Protein AF-A0AAV9UFS3-F1 (afdb_monomer_lite)

Sequence (166 aa):
MTTRGSCSPAIQTADIASILPSSGHLALASTISNISTYLPPSIQNVKMSAQNSQGIQTLLNAEQEAQKIVQKARAYRVQRVKDARAEAQKEIEEYRQKKEEEFGRFEAEHSGINAQAERDAEREIEGKLAEIAQAGKKNRDQVIKDLIAAVTTIKPQPHVNSKPAQ

pLDDT: mean 77.9, std 22.02, range [36.25, 98.19]

Foldseek 3Di:
DDDDDDDDDDDDDDDPPDDDDDDDDDDDPDDPDDPPDDDDPDPDPPPPDPDPPPVVVVVVVVVVVVVVVVVVVVVVVVVVVVVVVVVVVVVVVVVVVVVVVVVVVVCVVVVCVVVVVVVVVVVVVVVVVVVVVVVCVVCVVVVVVVVVCVVPPDDDDPDPPDDDDD

Secondary structure (DSSP, 8-state):
-------------------PPP---------S----------S-------SSHHHHHHHHHHHHHHHHHHHHHHHHHHHHHHHHHHHHHHHHHHHHHHHHHHHHHHHHHHTTHHHHHHHHHHHHHHHHHHHHHHHHHHHHHHHHHHHHHHHH----PPPTTPPPP-

Structure (mmCIF, N/CA/C/O backbone):
data_AF-A0AAV9UFS3-F1
#
_entry.id   AF-A0AAV9UFS3-F1
#
loop_
_atom_site.group_PDB
_atom_site.id
_atom_site.type_symbol
_atom_site.label_atom_id
_atom_site.label_alt_id
_atom_site.label_comp_id
_atom_site.label_asym_id
_atom_site.label_entity_id
_atom_site.label_seq_id
_atom_site.pdbx_PDB_ins_code
_atom_site.Cartn_x
_atom_site.Cartn_y
_atom_site.Cartn_z
_atom_site.occupancy
_atom_site.B_iso_or_equiv
_atom_site.auth_seq_id
_atom_site.auth_comp_id
_atom_site.auth_asym_id
_atom_site.auth_atom_id
_atom_site.pdbx_PDB_model_num
ATOM 1 N N . MET A 1 1 ? 18.884 -28.218 34.553 1.00 40.69 1 MET A N 1
ATOM 2 C CA . MET A 1 1 ? 19.338 -29.412 33.808 1.00 40.69 1 MET A CA 1
ATOM 3 C C . MET A 1 1 ? 19.903 -28.973 32.462 1.00 40.69 1 MET A C 1
ATOM 5 O O . MET A 1 1 ? 19.189 -28.393 31.665 1.00 40.69 1 MET A O 1
ATOM 9 N N . THR A 1 2 ? 21.209 -29.158 32.296 1.00 41.78 2 THR A N 1
ATOM 10 C CA . THR A 1 2 ? 21.962 -29.548 31.088 1.00 41.78 2 THR A CA 1
ATOM 11 C C . THR A 1 2 ? 21.330 -29.403 29.676 1.00 41.78 2 THR A C 1
ATOM 13 O O . THR A 1 2 ? 20.669 -30.314 29.205 1.00 41.78 2 THR A O 1
ATOM 16 N N . THR A 1 3 ? 21.682 -28.303 28.986 1.00 45.94 3 THR A N 1
ATOM 17 C CA . THR A 1 3 ? 22.225 -28.176 27.596 1.00 45.94 3 THR A CA 1
ATOM 18 C C . THR A 1 3 ? 21.596 -28.800 26.321 1.00 45.94 3 THR A C 1
ATOM 20 O O . THR A 1 3 ? 21.307 -29.990 26.297 1.00 45.94 3 THR A O 1
ATOM 23 N N . ARG A 1 4 ? 21.775 -28.048 25.201 1.00 43.41 4 ARG A N 1
ATOM 24 C CA . ARG A 1 4 ? 21.805 -28.433 23.750 1.00 43.41 4 ARG A CA 1
ATOM 25 C C . ARG A 1 4 ? 20.446 -28.846 23.150 1.00 43.41 4 ARG A C 1
ATOM 27 O O . ARG A 1 4 ? 19.701 -29.559 23.796 1.00 43.41 4 ARG A O 1
ATOM 34 N N . GLY A 1 5 ? 20.050 -28.489 21.924 1.00 42.59 5 GLY A N 1
ATOM 35 C CA . GLY A 1 5 ? 20.556 -27.628 20.825 1.00 42.59 5 GLY A CA 1
ATOM 36 C C . GLY A 1 5 ? 19.397 -27.478 19.803 1.00 42.59 5 GLY A C 1
ATOM 37 O O . GLY A 1 5 ? 18.314 -27.977 20.088 1.00 42.59 5 GLY A O 1
ATOM 38 N N . SER A 1 6 ? 19.447 -26.864 18.616 1.00 39.09 6 SER A N 1
ATOM 39 C CA . SER A 1 6 ? 20.390 -26.058 17.794 1.00 39.09 6 SER A CA 1
ATOM 40 C C . SER A 1 6 ? 19.503 -25.328 16.734 1.00 39.09 6 SER A C 1
ATOM 42 O O . SER A 1 6 ? 18.309 -25.603 16.696 1.00 39.09 6 SER A O 1
ATOM 44 N N . CYS A 1 7 ? 19.896 -24.396 15.855 1.00 41.75 7 CYS A N 1
ATOM 45 C CA . CYS A 1 7 ? 21.139 -24.091 15.136 1.00 41.75 7 CYS A CA 1
ATOM 46 C C . CYS A 1 7 ? 21.120 -22.601 14.686 1.00 41.75 7 CYS A C 1
ATOM 48 O O . CYS A 1 7 ? 20.045 -22.051 14.469 1.00 41.75 7 CYS A O 1
ATOM 50 N N . SER A 1 8 ? 22.288 -21.967 14.518 1.00 44.56 8 SER A N 1
ATOM 51 C CA . SER A 1 8 ? 22.462 -20.648 13.850 1.00 44.56 8 SER A CA 1
ATOM 52 C C . SER A 1 8 ? 22.595 -20.821 12.316 1.00 44.56 8 SER A C 1
ATOM 54 O O . SER A 1 8 ? 22.706 -21.978 11.896 1.00 44.56 8 SER A O 1
ATOM 56 N N . PRO A 1 9 ? 22.658 -19.763 11.465 1.00 49.72 9 PRO A N 1
ATOM 57 C CA . PRO A 1 9 ? 22.788 -18.318 11.745 1.00 49.72 9 PRO A CA 1
ATOM 58 C C . PRO A 1 9 ? 21.572 -17.476 11.277 1.00 49.72 9 PRO A C 1
ATOM 60 O O . PRO A 1 9 ? 20.811 -17.910 10.424 1.00 49.72 9 PRO A O 1
ATOM 63 N N . ALA A 1 10 ? 21.261 -16.279 11.789 1.00 44.38 10 ALA A N 1
ATOM 64 C CA . ALA A 1 10 ? 22.076 -15.191 12.350 1.00 44.38 10 ALA A CA 1
ATOM 65 C C . ALA A 1 10 ? 22.901 -14.383 11.321 1.00 44.38 10 ALA A C 1
ATOM 67 O O . ALA A 1 10 ? 24.126 -14.448 11.317 1.00 44.38 10 ALA A O 1
ATOM 68 N N . ILE A 1 11 ? 22.232 -13.535 10.529 1.00 42.06 11 ILE A N 1
ATOM 69 C CA . ILE A 1 11 ? 22.740 -12.174 10.268 1.00 42.06 11 ILE A CA 1
ATOM 70 C C . ILE A 1 11 ? 21.612 -11.200 10.600 1.00 42.06 11 ILE A C 1
ATOM 72 O O . ILE A 1 11 ? 20.644 -11.056 9.859 1.00 42.06 11 ILE A O 1
ATOM 76 N N . GLN A 1 12 ? 21.741 -10.575 11.764 1.00 41.56 12 GLN A N 1
ATOM 77 C CA . GLN A 1 12 ? 20.872 -9.506 12.228 1.00 41.56 12 GLN A CA 1
ATOM 78 C C . GLN A 1 12 ? 21.472 -8.166 11.792 1.00 41.56 12 GLN A C 1
ATOM 80 O O . GLN A 1 12 ? 22.691 -8.009 11.744 1.00 41.56 12 GLN A O 1
ATOM 85 N N . THR A 1 13 ? 20.609 -7.209 11.467 1.00 52.06 13 THR A N 1
ATOM 86 C CA . THR A 1 13 ? 20.978 -5.814 11.206 1.00 52.06 13 THR A CA 1
ATOM 87 C C . THR A 1 13 ? 21.783 -5.237 12.370 1.00 52.06 13 THR A C 1
ATOM 89 O O . THR A 1 13 ? 21.309 -5.274 13.506 1.00 52.06 13 THR A O 1
ATOM 92 N N . ALA A 1 14 ? 22.954 -4.665 12.089 1.00 39.00 14 ALA A N 1
ATOM 93 C CA . ALA A 1 14 ? 23.731 -3.909 13.062 1.00 39.00 14 ALA A CA 1
ATOM 94 C C . ALA A 1 14 ? 24.396 -2.694 12.403 1.00 39.00 14 ALA A C 1
ATOM 96 O O . ALA A 1 14 ? 24.968 -2.795 11.317 1.00 39.00 14 ALA A O 1
ATOM 97 N N . ASP A 1 15 ? 24.293 -1.565 13.101 1.00 44.59 15 ASP A N 1
ATOM 98 C CA . ASP A 1 15 ? 24.963 -0.292 12.857 1.00 44.59 15 ASP A CA 1
ATOM 99 C C . ASP A 1 15 ? 26.395 -0.389 12.317 1.00 44.59 15 ASP A C 1
ATOM 101 O O . ASP A 1 15 ? 27.254 -1.054 12.895 1.00 44.59 15 ASP A O 1
ATOM 105 N N . ILE A 1 16 ? 26.689 0.430 11.303 1.00 45.28 16 ILE A N 1
ATOM 106 C CA . ILE A 1 16 ? 28.056 0.878 10.991 1.00 45.28 16 ILE A CA 1
ATOM 107 C C . ILE A 1 16 ? 28.053 2.412 10.894 1.00 45.28 16 ILE A C 1
ATOM 109 O O . ILE A 1 16 ? 28.358 3.011 9.866 1.00 45.28 16 ILE A O 1
ATOM 113 N N . ALA A 1 17 ? 27.664 3.047 12.003 1.00 44.19 17 ALA A N 1
ATOM 114 C CA . ALA A 1 17 ? 27.728 4.493 12.224 1.00 44.19 17 ALA A CA 1
ATOM 115 C C . ALA A 1 17 ? 28.665 4.860 13.396 1.00 44.19 17 ALA A C 1
ATOM 117 O O . ALA A 1 17 ? 28.460 5.847 14.098 1.00 44.19 17 ALA A O 1
ATOM 118 N N . SER A 1 18 ? 29.719 4.068 13.621 1.00 46.69 18 SER A N 1
ATOM 119 C CA . SER A 1 18 ? 30.864 4.468 14.449 1.00 46.69 18 SER A CA 1
ATOM 120 C C . SER A 1 18 ? 32.154 3.773 13.990 1.00 46.69 18 SER A C 1
ATOM 122 O O . SER A 1 18 ? 32.096 2.741 13.328 1.00 46.69 18 SER A O 1
ATOM 124 N N . ILE A 1 19 ? 33.298 4.358 14.375 1.00 41.44 19 ILE A N 1
ATOM 125 C CA . ILE A 1 19 ? 34.703 4.070 13.996 1.00 41.44 19 ILE A CA 1
ATOM 126 C C . ILE A 1 19 ? 35.263 5.060 12.957 1.00 41.44 19 ILE A C 1
ATOM 128 O O . ILE A 1 19 ? 35.483 4.766 11.785 1.00 41.44 19 ILE A O 1
ATOM 132 N N . LEU A 1 20 ? 35.582 6.253 13.464 1.00 41.44 20 LEU A N 1
ATOM 133 C CA . LEU A 1 20 ? 36.720 7.044 12.997 1.00 41.44 20 LEU A CA 1
ATOM 134 C C . LEU A 1 20 ? 37.999 6.508 13.663 1.00 41.44 20 LEU A C 1
ATOM 136 O O . LEU A 1 20 ? 38.040 6.452 14.894 1.00 41.44 20 LEU A O 1
ATOM 140 N N . PRO A 1 21 ? 39.073 6.226 12.913 1.00 44.38 21 PRO A N 1
ATOM 141 C CA . PRO A 1 21 ? 40.432 6.301 13.422 1.00 44.38 21 PRO A CA 1
ATOM 142 C C . PRO A 1 21 ? 41.073 7.639 13.024 1.00 44.38 21 PRO A C 1
ATOM 144 O O . PRO A 1 21 ? 41.086 8.039 11.861 1.00 44.38 21 PRO A O 1
ATOM 147 N N . SER A 1 22 ? 41.613 8.335 14.021 1.00 42.91 22 SER A N 1
ATOM 148 C CA . SER A 1 22 ? 42.358 9.584 13.855 1.00 42.91 22 SER A CA 1
ATOM 149 C C . SER A 1 22 ? 43.717 9.356 13.176 1.00 42.91 22 SER A C 1
ATOM 151 O O . SER A 1 22 ? 44.465 8.482 13.597 1.00 42.91 22 SER A O 1
ATOM 153 N N . SER A 1 23 ? 44.034 10.217 12.202 1.00 45.84 23 SER A N 1
ATOM 154 C CA . SER A 1 23 ? 45.369 10.764 11.878 1.00 45.84 23 SER A CA 1
ATOM 155 C C . SER A 1 23 ? 46.580 9.818 11.759 1.00 45.84 23 SER A C 1
ATOM 157 O O . SER A 1 23 ? 47.101 9.342 12.763 1.00 45.84 23 SER A O 1
ATOM 159 N N . GLY A 1 24 ? 47.184 9.719 10.563 1.00 39.81 24 GLY A N 1
ATOM 160 C CA . GLY A 1 24 ? 48.565 9.215 10.465 1.00 39.81 24 GLY A CA 1
ATOM 161 C C . GLY A 1 24 ? 49.085 8.780 9.091 1.00 39.81 24 GLY A C 1
ATOM 162 O O . GLY A 1 24 ? 49.229 7.593 8.861 1.00 39.81 24 GLY A O 1
ATOM 163 N N . HIS A 1 25 ? 49.457 9.749 8.248 1.00 37.03 25 HIS A N 1
ATOM 164 C CA . HIS A 1 25 ? 50.539 9.684 7.242 1.00 37.03 25 HIS A CA 1
ATOM 165 C C . HIS A 1 25 ? 50.648 8.546 6.181 1.00 37.03 25 HIS A C 1
ATOM 167 O O . HIS A 1 25 ? 50.821 7.373 6.475 1.00 37.03 25 HIS A O 1
ATOM 173 N N . LEU A 1 26 ? 50.854 9.018 4.940 1.00 36.25 26 LEU A N 1
ATOM 174 C CA . LEU A 1 26 ? 51.617 8.420 3.822 1.00 36.25 26 LEU A CA 1
ATOM 175 C C . LEU A 1 26 ? 50.982 7.324 2.940 1.00 36.25 26 LEU A C 1
ATOM 177 O O . LEU A 1 26 ? 50.754 6.195 3.342 1.00 36.25 26 LEU A O 1
ATOM 181 N N . ALA A 1 27 ? 50.898 7.700 1.657 1.00 42.75 27 ALA A N 1
ATOM 182 C CA . ALA A 1 27 ? 51.158 6.901 0.457 1.00 42.75 27 ALA A CA 1
ATOM 183 C C . ALA A 1 27 ? 50.437 5.551 0.270 1.00 42.75 27 ALA A C 1
ATOM 185 O O . ALA A 1 27 ? 50.829 4.545 0.845 1.00 42.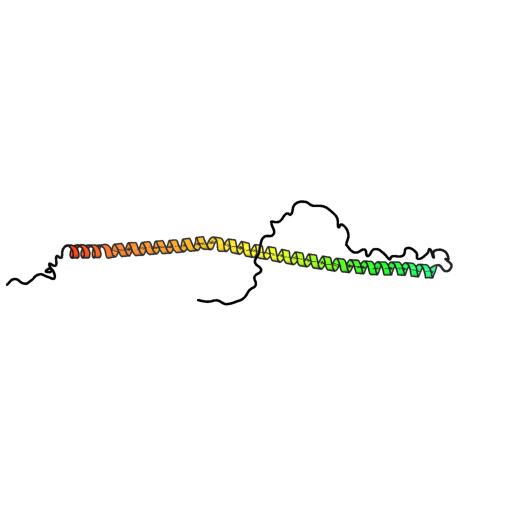75 27 ALA A O 1
ATOM 186 N N . LEU A 1 28 ? 49.531 5.512 -0.720 1.00 40.28 28 LEU A N 1
ATOM 187 C CA . LEU A 1 28 ? 49.562 4.534 -1.828 1.00 40.28 28 LEU A CA 1
ATOM 188 C C . LEU A 1 28 ? 48.551 4.919 -2.933 1.00 40.28 28 LEU A C 1
ATOM 190 O O . LEU A 1 28 ? 47.571 4.232 -3.205 1.00 40.28 28 LEU A O 1
ATOM 194 N N . ALA A 1 29 ? 48.799 6.045 -3.609 1.00 46.75 29 ALA A N 1
ATOM 195 C CA . ALA A 1 29 ? 48.048 6.446 -4.804 1.00 46.75 29 ALA A CA 1
ATOM 196 C C . ALA A 1 29 ? 48.591 5.742 -6.066 1.00 46.75 29 ALA A C 1
ATOM 198 O O . ALA A 1 29 ? 49.021 6.396 -7.014 1.00 46.75 29 ALA A O 1
ATOM 199 N N . SER A 1 30 ? 48.627 4.404 -6.063 1.00 50.75 30 SER A N 1
ATOM 200 C CA . SER A 1 30 ? 49.174 3.621 -7.179 1.00 50.75 30 SER A CA 1
ATOM 201 C C . SER A 1 30 ? 48.837 2.124 -7.105 1.00 50.75 30 SER A C 1
ATOM 203 O O . SER A 1 30 ? 49.659 1.355 -6.628 1.00 50.75 30 SER A O 1
ATOM 205 N N . THR A 1 31 ? 47.677 1.711 -7.631 1.00 57.12 31 THR A N 1
ATOM 206 C CA . THR A 1 31 ? 47.486 0.435 -8.370 1.00 57.12 31 THR A CA 1
ATOM 207 C C . THR A 1 31 ? 46.050 0.325 -8.901 1.00 57.12 31 THR A C 1
ATOM 209 O O . THR A 1 31 ? 45.234 -0.439 -8.392 1.00 57.12 31 THR A O 1
ATOM 212 N N . ILE A 1 32 ? 45.749 1.038 -9.989 1.00 54.34 32 ILE A N 1
ATOM 213 C CA . ILE A 1 32 ? 44.944 0.419 -11.049 1.00 54.34 32 ILE A CA 1
ATOM 214 C C . ILE A 1 32 ? 45.882 0.205 -12.224 1.00 54.34 32 ILE A C 1
ATOM 216 O O . ILE A 1 32 ? 46.506 1.130 -12.742 1.00 54.34 32 ILE A O 1
ATOM 220 N N . SER A 1 33 ? 46.021 -1.069 -12.553 1.00 45.06 33 SER A N 1
ATOM 221 C CA . SER A 1 33 ? 46.932 -1.660 -13.513 1.00 45.06 33 SER A CA 1
ATOM 222 C C . SER A 1 33 ? 46.877 -0.956 -14.865 1.00 45.06 33 SER A C 1
ATOM 224 O O . SER A 1 33 ? 45.942 -1.096 -15.649 1.00 45.06 33 SER A O 1
ATOM 226 N N . ASN A 1 34 ? 47.963 -0.242 -15.118 1.00 57.09 34 ASN A N 1
ATOM 227 C CA . ASN A 1 34 ? 48.463 0.197 -16.403 1.00 57.09 34 ASN A CA 1
ATOM 228 C C . ASN A 1 34 ? 48.263 -0.860 -17.522 1.00 57.09 34 ASN A C 1
ATOM 230 O O . ASN A 1 34 ? 49.089 -1.752 -17.695 1.00 57.09 34 ASN A O 1
ATOM 234 N N . ILE A 1 35 ? 47.182 -0.736 -18.300 1.00 55.28 35 ILE A N 1
ATOM 235 C CA . ILE A 1 35 ? 47.036 -1.336 -19.640 1.00 55.28 35 ILE A CA 1
ATOM 236 C C . ILE A 1 35 ? 46.809 -0.190 -20.638 1.00 55.28 35 ILE A C 1
ATOM 238 O O . ILE A 1 35 ? 45.795 -0.103 -21.325 1.00 55.28 35 ILE A O 1
ATOM 242 N N . SER A 1 36 ? 47.768 0.740 -20.669 1.00 42.47 36 SER A N 1
ATOM 243 C CA . SER A 1 36 ? 47.852 1.816 -21.666 1.00 42.47 36 SER A CA 1
ATOM 244 C C . SER A 1 36 ? 49.240 1.875 -22.316 1.00 42.47 36 SER A C 1
ATOM 246 O O . SER A 1 36 ? 49.722 2.936 -22.711 1.00 42.47 36 SER A O 1
ATOM 248 N N . THR A 1 37 ? 49.869 0.711 -22.478 1.00 50.56 37 THR A N 1
ATOM 249 C CA . THR A 1 37 ? 51.082 0.533 -23.278 1.00 50.56 37 THR A CA 1
ATOM 250 C C . THR A 1 37 ? 50.889 -0.668 -24.191 1.00 50.56 37 THR A C 1
ATOM 252 O O . THR A 1 37 ? 50.897 -1.800 -23.728 1.00 50.56 37 THR A O 1
ATOM 255 N N . TYR A 1 38 ? 50.638 -0.369 -25.467 1.00 51.28 38 TYR A N 1
ATOM 256 C CA . TYR A 1 38 ? 51.064 -1.063 -26.697 1.00 51.28 38 TYR A CA 1
ATOM 257 C C . TYR A 1 38 ? 50.099 -0.717 -27.840 1.00 51.28 38 TYR A C 1
ATOM 259 O O . TYR A 1 38 ? 49.440 -1.574 -28.423 1.00 51.28 38 TYR A O 1
ATOM 267 N N . LEU A 1 39 ? 50.047 0.572 -28.189 1.00 48.34 39 LEU A N 1
ATOM 268 C CA . LEU A 1 39 ? 49.665 0.992 -29.533 1.00 48.34 39 LEU A CA 1
ATOM 269 C C . LEU A 1 39 ? 50.914 1.613 -30.178 1.00 48.34 39 LEU A C 1
ATOM 271 O O . LEU A 1 39 ? 51.321 2.685 -29.735 1.00 48.34 39 LEU A O 1
ATOM 275 N N . PRO A 1 40 ? 51.571 0.953 -31.149 1.00 58.41 40 PRO A N 1
ATOM 276 C CA . PRO A 1 40 ? 52.749 1.508 -31.808 1.00 58.41 40 PRO A CA 1
ATOM 277 C C . PRO A 1 40 ? 52.341 2.626 -32.787 1.00 58.41 40 PRO A C 1
ATOM 279 O O . PRO A 1 40 ? 51.633 2.345 -33.757 1.00 58.41 40 PRO A O 1
ATOM 282 N N . PRO A 1 41 ? 52.792 3.882 -32.609 1.00 58.34 41 PRO A N 1
ATOM 283 C CA . PRO A 1 41 ? 52.548 4.953 -33.568 1.00 58.34 41 PRO A CA 1
ATOM 284 C C . PRO A 1 41 ? 53.651 4.956 -34.638 1.00 58.34 41 PRO A C 1
ATOM 286 O O . PRO A 1 41 ? 54.441 5.892 -34.735 1.00 58.34 41 PRO A O 1
ATOM 289 N N . SER A 1 42 ? 53.738 3.879 -35.423 1.00 53.72 42 SER A N 1
ATOM 290 C CA . SER A 1 42 ? 54.713 3.772 -36.520 1.00 53.72 42 SER A CA 1
ATOM 291 C C . SER A 1 42 ? 54.367 2.687 -37.548 1.00 53.72 42 SER A C 1
ATOM 293 O O . SER A 1 42 ? 55.227 1.919 -37.975 1.00 53.72 42 SER A O 1
ATOM 295 N N . ILE A 1 43 ? 53.127 2.691 -38.054 1.00 48.50 43 ILE A N 1
ATOM 296 C CA . ILE A 1 43 ? 52.956 2.368 -39.479 1.00 48.50 43 ILE A CA 1
ATOM 297 C C . ILE A 1 43 ? 53.247 3.656 -40.243 1.00 48.50 43 ILE A C 1
ATOM 299 O O . ILE A 1 43 ? 52.597 4.682 -40.054 1.00 48.50 43 ILE A O 1
ATOM 303 N N . GLN A 1 44 ? 54.322 3.595 -41.022 1.00 42.41 44 GLN A N 1
ATOM 304 C CA . GLN A 1 44 ? 54.914 4.723 -41.727 1.00 42.41 44 GLN A CA 1
ATOM 305 C C . GLN A 1 44 ? 53.924 5.386 -42.690 1.00 42.41 44 GLN A C 1
ATOM 307 O O . GLN A 1 44 ? 52.983 4.762 -43.179 1.00 42.41 44 GLN A O 1
ATOM 312 N N . ASN A 1 45 ? 54.221 6.640 -43.039 1.00 49.75 45 ASN A N 1
ATOM 313 C CA . ASN A 1 45 ? 53.636 7.341 -44.178 1.00 49.75 45 ASN A CA 1
ATOM 314 C C . ASN A 1 45 ? 53.891 6.587 -45.502 1.00 49.75 45 ASN A C 1
ATOM 316 O O . ASN A 1 45 ? 54.718 7.009 -46.307 1.00 49.75 45 ASN A O 1
ATOM 320 N N . VAL A 1 46 ? 53.124 5.536 -45.802 1.00 49.81 46 VAL A N 1
ATOM 321 C CA . VAL A 1 46 ? 52.983 4.998 -47.168 1.00 49.81 46 VAL A CA 1
ATOM 322 C C . VAL A 1 46 ? 51.930 5.835 -47.900 1.00 49.81 46 VAL A C 1
ATOM 324 O O . VAL A 1 46 ? 50.887 5.364 -48.341 1.00 49.81 46 VAL A O 1
ATOM 327 N N . LYS A 1 47 ? 52.196 7.143 -47.969 1.00 52.06 47 LYS A N 1
ATOM 328 C CA . LYS A 1 47 ? 51.330 8.152 -48.588 1.00 52.06 47 LYS A CA 1
ATOM 329 C C . LYS A 1 47 ? 52.083 8.923 -49.673 1.00 52.06 47 LYS A C 1
ATOM 331 O O . LYS A 1 47 ? 51.950 10.135 -49.751 1.00 52.06 47 LYS A O 1
ATOM 336 N N . MET A 1 48 ? 52.885 8.220 -50.483 1.00 53.62 48 MET A N 1
ATOM 337 C CA . MET A 1 48 ? 53.522 8.728 -51.712 1.00 53.62 48 MET A CA 1
ATOM 338 C C . MET A 1 48 ? 53.957 7.582 -52.650 1.00 53.62 48 MET A C 1
ATOM 340 O O . MET A 1 48 ? 55.128 7.228 -52.725 1.00 53.62 48 MET A O 1
ATOM 344 N N . SER A 1 49 ? 52.999 7.023 -53.392 1.00 42.97 49 SER A N 1
ATOM 345 C CA . SER A 1 49 ? 53.231 6.281 -54.651 1.00 42.97 49 SER A CA 1
ATOM 346 C C . SER A 1 49 ? 51.909 6.089 -55.412 1.00 42.97 49 SER A C 1
ATOM 348 O O . SER A 1 49 ? 51.498 4.989 -55.778 1.00 42.97 49 SER A O 1
ATOM 350 N N . ALA A 1 50 ? 51.191 7.194 -55.630 1.00 55.53 50 ALA A N 1
ATOM 351 C CA . ALA A 1 50 ? 49.900 7.192 -56.311 1.00 55.53 50 ALA A CA 1
ATOM 352 C C . ALA A 1 50 ? 50.053 7.012 -57.835 1.00 55.53 50 ALA A C 1
ATOM 354 O O . ALA A 1 50 ? 50.021 7.993 -58.571 1.00 55.53 50 ALA A O 1
ATOM 355 N N . GLN A 1 51 ? 50.175 5.765 -58.312 1.00 55.62 51 GLN A N 1
ATOM 356 C CA . GLN A 1 51 ? 50.028 5.413 -59.737 1.00 55.62 51 GLN A CA 1
ATOM 357 C C . GLN A 1 51 ? 49.210 4.128 -59.991 1.00 55.62 51 GLN A C 1
ATOM 359 O O . GLN A 1 51 ? 49.573 3.302 -60.818 1.00 55.62 51 GLN A O 1
ATOM 364 N N . ASN A 1 52 ? 48.055 3.994 -59.325 1.00 58.34 52 ASN A N 1
ATOM 365 C CA . ASN A 1 52 ? 46.787 3.681 -60.012 1.00 58.34 52 ASN A CA 1
ATOM 366 C C . ASN A 1 52 ? 45.605 4.047 -59.087 1.00 58.34 52 ASN A C 1
ATOM 368 O O . ASN A 1 52 ? 45.287 3.328 -58.139 1.00 58.34 52 ASN A O 1
ATOM 372 N N . SER A 1 53 ? 45.016 5.230 -59.279 1.00 67.56 53 SER A N 1
ATOM 373 C CA . SER A 1 53 ? 44.283 5.953 -58.222 1.00 67.56 53 SER A CA 1
ATOM 374 C C . SER A 1 53 ? 42.923 5.372 -57.817 1.00 67.56 53 SER A C 1
ATOM 376 O O . SER A 1 53 ? 42.429 5.704 -56.742 1.00 67.56 53 SER A O 1
ATOM 378 N N . GLN A 1 54 ? 42.318 4.499 -58.628 1.00 78.50 54 GLN A N 1
ATOM 379 C CA . GLN A 1 54 ? 40.968 3.985 -58.364 1.00 78.50 54 GLN A CA 1
ATOM 380 C C . GLN A 1 54 ? 40.943 2.922 -57.252 1.00 78.50 54 GLN A C 1
ATOM 382 O O . GLN A 1 54 ? 40.203 3.072 -56.282 1.00 78.50 54 GLN A O 1
ATOM 387 N N . GLY A 1 55 ? 41.791 1.889 -57.335 1.00 84.56 55 GLY A N 1
ATOM 388 C CA . GLY A 1 55 ? 41.768 0.770 -56.380 1.00 84.56 55 GLY A CA 1
ATOM 389 C C . GLY A 1 55 ? 42.100 1.178 -54.940 1.00 84.56 55 GLY A C 1
ATOM 390 O O . GLY A 1 55 ? 41.457 0.718 -53.998 1.00 84.56 55 GLY A O 1
ATOM 391 N N . ILE A 1 56 ? 43.052 2.102 -54.761 1.00 83.94 56 ILE A N 1
ATOM 392 C CA . ILE A 1 56 ? 43.433 2.616 -53.435 1.00 83.94 56 ILE A CA 1
ATOM 393 C C . ILE A 1 56 ? 42.264 3.382 -52.794 1.00 83.94 56 ILE A C 1
ATOM 395 O O . ILE A 1 56 ? 41.996 3.208 -51.606 1.00 83.94 56 ILE A O 1
ATOM 399 N N . GLN A 1 57 ? 41.524 4.183 -53.568 1.00 85.94 57 GLN A N 1
ATOM 400 C CA . GLN A 1 57 ? 40.384 4.934 -53.038 1.00 85.94 57 GLN A CA 1
ATOM 401 C C . GLN A 1 57 ? 39.227 4.011 -52.625 1.00 85.94 57 GLN A C 1
ATOM 403 O O . GLN A 1 57 ? 38.593 4.254 -51.598 1.00 85.94 57 GLN A O 1
ATOM 408 N N . THR A 1 58 ? 38.985 2.922 -53.365 1.00 89.44 58 THR A N 1
ATOM 409 C CA . THR A 1 58 ? 38.008 1.891 -52.977 1.00 89.44 58 THR A CA 1
ATOM 410 C C . THR A 1 58 ? 38.365 1.252 -51.633 1.00 89.44 58 THR A C 1
ATOM 412 O O . THR A 1 58 ? 37.488 1.109 -50.783 1.00 89.44 58 THR A O 1
ATOM 415 N N . LEU A 1 59 ? 39.643 0.926 -51.401 1.00 89.81 59 LEU A N 1
ATOM 416 C CA . LEU A 1 59 ? 40.103 0.346 -50.132 1.00 89.81 59 LEU A CA 1
ATOM 417 C C . LEU A 1 59 ? 39.944 1.318 -48.952 1.00 89.81 59 LEU A C 1
ATOM 419 O O . LEU A 1 59 ? 39.447 0.916 -47.903 1.00 89.81 59 LEU A O 1
ATOM 423 N N . LEU A 1 60 ? 40.285 2.599 -49.129 1.00 92.06 60 LEU A N 1
ATOM 424 C CA . LEU A 1 60 ? 40.104 3.626 -48.091 1.00 92.06 60 LEU A CA 1
ATOM 425 C C . LEU A 1 60 ? 38.624 3.857 -47.745 1.00 92.06 60 LEU A C 1
ATOM 427 O O . LEU A 1 60 ? 38.278 4.039 -46.577 1.00 92.06 60 LEU A O 1
ATOM 431 N N . ASN A 1 61 ? 37.737 3.824 -48.743 1.00 91.12 61 ASN A N 1
ATOM 432 C CA . ASN A 1 61 ? 36.296 3.938 -48.515 1.00 91.12 61 ASN A CA 1
ATOM 433 C C . ASN A 1 61 ? 35.765 2.715 -47.745 1.00 91.12 61 ASN A C 1
ATOM 435 O O . ASN A 1 61 ? 35.052 2.880 -46.754 1.00 91.12 61 ASN A O 1
ATOM 439 N N . ALA A 1 62 ? 36.176 1.504 -48.140 1.00 94.06 62 ALA A N 1
ATOM 440 C CA . ALA A 1 62 ? 35.816 0.262 -47.456 1.00 94.06 62 ALA A CA 1
ATOM 441 C C . ALA A 1 62 ? 36.323 0.222 -46.001 1.00 94.06 62 ALA A C 1
ATOM 443 O O . ALA A 1 62 ? 35.599 -0.223 -45.110 1.00 94.06 62 ALA A O 1
ATOM 444 N N . GLU A 1 63 ? 37.525 0.744 -45.727 1.00 93.12 63 GLU A N 1
ATOM 445 C CA . GLU A 1 63 ? 38.046 0.880 -44.362 1.00 93.12 63 GLU A C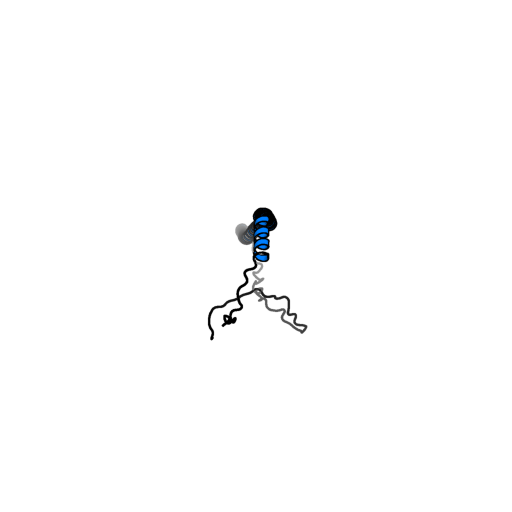A 1
ATOM 446 C C . GLU A 1 63 ? 37.148 1.792 -43.510 1.00 93.12 63 GLU A C 1
ATOM 448 O O . GLU A 1 63 ? 36.733 1.412 -42.412 1.00 93.12 63 GLU A O 1
ATOM 453 N N . GLN A 1 64 ? 36.781 2.972 -44.023 1.00 94.94 64 GLN A N 1
ATOM 454 C CA . GLN A 1 64 ? 35.888 3.892 -43.311 1.00 94.94 64 GLN A CA 1
ATOM 455 C C . GLN A 1 64 ? 34.499 3.292 -43.065 1.00 94.94 64 GLN A C 1
ATOM 457 O O . GLN A 1 64 ? 33.905 3.522 -42.010 1.00 94.94 64 GLN A O 1
ATOM 462 N N . GLU A 1 65 ? 33.955 2.537 -44.019 1.00 94.38 65 GLU A N 1
ATOM 463 C CA . GLU A 1 65 ? 32.671 1.849 -43.864 1.00 94.38 65 GLU A CA 1
ATOM 464 C C . GLU A 1 65 ? 32.744 0.737 -42.814 1.00 94.38 65 GLU A C 1
ATOM 466 O O . GLU A 1 65 ? 31.900 0.699 -41.914 1.00 94.38 65 GLU A O 1
ATOM 471 N N . ALA A 1 66 ? 33.791 -0.092 -42.835 1.00 95.50 66 ALA A N 1
ATOM 472 C CA . ALA A 1 66 ? 34.031 -1.108 -41.814 1.00 95.50 66 ALA A CA 1
ATOM 473 C C . ALA A 1 66 ? 34.166 -0.488 -40.409 1.00 95.50 66 ALA A C 1
ATOM 475 O O . ALA A 1 66 ? 33.513 -0.940 -39.462 1.00 95.50 66 ALA A O 1
ATOM 476 N N . GLN A 1 67 ? 34.931 0.601 -40.270 1.00 96.06 67 GLN A N 1
ATOM 477 C CA . GLN A 1 67 ? 35.048 1.342 -39.010 1.00 96.06 67 GLN A CA 1
ATOM 478 C C . GLN A 1 67 ? 33.684 1.879 -38.534 1.00 96.06 67 GLN A C 1
ATOM 480 O O . GLN A 1 67 ? 33.329 1.697 -37.365 1.00 96.06 67 GLN A O 1
ATOM 485 N N . LYS A 1 68 ? 32.876 2.472 -39.428 1.00 96.88 68 LYS A N 1
ATOM 486 C CA . LYS A 1 68 ? 31.512 2.950 -39.119 1.00 96.88 68 LYS A CA 1
ATOM 487 C C . LYS A 1 68 ? 30.591 1.812 -38.665 1.00 96.88 68 LYS A C 1
ATOM 489 O O . LYS A 1 68 ? 29.824 2.001 -37.721 1.00 96.88 68 LYS A O 1
ATOM 494 N N . ILE A 1 69 ? 30.661 0.634 -39.290 1.00 96.81 69 ILE A N 1
ATOM 495 C CA . ILE A 1 69 ? 29.871 -0.550 -38.903 1.00 96.81 69 ILE A CA 1
ATOM 496 C C . ILE A 1 69 ? 30.250 -1.010 -37.487 1.00 96.81 69 ILE A C 1
ATOM 498 O O . ILE A 1 69 ? 29.370 -1.186 -36.641 1.00 96.81 69 ILE A O 1
ATOM 502 N N . VAL A 1 70 ? 31.547 -1.120 -37.180 1.00 96.81 70 VAL A N 1
ATOM 503 C CA . VAL A 1 70 ? 32.027 -1.506 -35.839 1.00 96.81 70 VAL A CA 1
ATOM 504 C C . VAL A 1 70 ? 31.639 -0.469 -34.777 1.00 96.81 70 VAL A C 1
ATOM 506 O O . VAL A 1 70 ? 31.222 -0.841 -33.678 1.00 96.81 70 VAL A O 1
ATOM 509 N N . GLN A 1 71 ? 31.722 0.828 -35.086 1.00 96.88 71 GLN A N 1
ATOM 510 C CA . GLN A 1 71 ? 31.279 1.896 -34.181 1.00 96.88 71 GLN A CA 1
ATOM 511 C C . GLN A 1 71 ? 29.769 1.822 -33.907 1.00 96.88 71 GLN A C 1
ATOM 513 O O . GLN A 1 71 ? 29.368 1.853 -32.742 1.00 96.88 71 GLN A O 1
ATOM 518 N N . LYS A 1 72 ? 28.938 1.634 -34.944 1.00 97.19 72 LYS A N 1
ATOM 519 C CA . LYS A 1 72 ? 27.486 1.425 -34.799 1.00 97.19 72 LYS A CA 1
ATOM 520 C C . LYS A 1 72 ? 27.169 0.204 -33.933 1.00 97.19 72 LYS A C 1
ATOM 522 O O . LYS A 1 72 ? 26.346 0.310 -33.030 1.00 97.19 72 LYS A O 1
ATOM 527 N N . ALA A 1 73 ? 27.858 -0.922 -34.134 1.00 97.38 73 ALA A N 1
ATOM 528 C CA . ALA A 1 73 ? 27.674 -2.127 -33.321 1.00 97.38 73 ALA A CA 1
ATOM 529 C C . ALA A 1 73 ? 28.045 -1.906 -31.839 1.00 97.38 73 ALA A C 1
ATOM 531 O O . ALA A 1 73 ? 27.314 -2.328 -30.939 1.00 97.38 73 ALA A O 1
ATOM 532 N N . ARG A 1 74 ? 29.147 -1.190 -31.562 1.00 97.12 74 ARG A N 1
ATOM 533 C CA . ARG A 1 74 ? 29.539 -0.806 -30.192 1.00 97.12 74 ARG A CA 1
ATOM 534 C C . ARG A 1 74 ? 28.501 0.113 -29.542 1.00 97.12 74 ARG A C 1
ATOM 536 O O . ARG A 1 74 ? 28.123 -0.137 -28.398 1.00 97.12 74 ARG A O 1
ATOM 543 N N . ALA A 1 75 ? 28.026 1.128 -30.265 1.00 97.00 75 ALA A N 1
ATOM 544 C CA . ALA A 1 75 ? 26.998 2.053 -29.792 1.00 97.00 75 ALA A CA 1
ATOM 545 C C . ALA A 1 75 ? 25.672 1.330 -29.505 1.00 97.00 75 ALA A C 1
ATOM 547 O O . ALA A 1 75 ? 25.124 1.488 -28.419 1.00 97.00 75 ALA A O 1
ATOM 548 N N . TYR A 1 76 ? 25.217 0.461 -30.415 1.00 97.81 76 TYR A N 1
ATOM 549 C CA . TYR A 1 76 ? 24.014 -0.356 -30.237 1.00 97.81 76 TYR A CA 1
ATOM 550 C C . TYR A 1 76 ? 24.094 -1.243 -28.987 1.00 97.81 76 TYR A C 1
ATOM 552 O O . TYR A 1 76 ? 23.160 -1.271 -28.190 1.00 97.81 76 TYR A O 1
ATOM 560 N N . ARG A 1 77 ? 25.235 -1.909 -28.750 1.00 97.69 77 ARG A N 1
ATOM 561 C CA . ARG A 1 77 ? 25.448 -2.708 -27.531 1.00 97.69 77 ARG A CA 1
ATOM 562 C C . ARG A 1 77 ? 25.351 -1.861 -26.259 1.00 97.69 77 ARG A C 1
ATOM 564 O O . ARG A 1 77 ? 24.732 -2.293 -25.293 1.00 97.69 77 ARG A O 1
ATOM 571 N N . VAL A 1 78 ? 25.957 -0.671 -26.246 1.00 97.56 78 VAL A N 1
ATOM 572 C CA . VAL A 1 78 ? 25.874 0.248 -25.096 1.00 97.56 78 VAL A CA 1
ATOM 573 C C . VAL A 1 78 ? 24.444 0.750 -24.897 1.00 97.56 78 VAL A C 1
ATOM 575 O O . VAL A 1 78 ? 23.986 0.801 -23.758 1.00 97.56 78 VAL A O 1
ATOM 578 N N . GLN A 1 79 ? 23.730 1.066 -25.979 1.00 97.81 79 GLN A N 1
ATOM 579 C CA . GLN A 1 79 ? 22.339 1.503 -25.919 1.00 97.81 79 GLN A CA 1
ATOM 580 C C . GLN A 1 79 ? 21.447 0.406 -25.331 1.00 97.81 79 GLN A C 1
ATOM 582 O O . GLN A 1 79 ? 20.809 0.648 -24.317 1.00 97.81 79 GLN A O 1
ATOM 587 N N . ARG A 1 80 ? 21.530 -0.835 -25.830 1.00 98.00 80 ARG A N 1
ATOM 588 C CA . ARG A 1 80 ? 20.773 -1.981 -25.290 1.00 98.00 80 ARG A CA 1
ATOM 589 C C . ARG A 1 80 ? 20.987 -2.214 -23.790 1.00 98.00 80 ARG A C 1
ATOM 591 O O . ARG A 1 80 ? 20.046 -2.589 -23.099 1.00 98.00 80 ARG A O 1
ATOM 598 N N . VAL A 1 81 ? 22.199 -1.982 -23.274 1.00 97.38 81 VAL A N 1
ATOM 599 C CA . VAL A 1 81 ? 22.487 -2.070 -21.828 1.00 97.38 81 VAL A CA 1
ATOM 600 C C . VAL A 1 81 ? 21.880 -0.896 -21.050 1.00 97.38 81 VAL A C 1
ATOM 602 O O . VAL A 1 81 ? 21.438 -1.089 -19.919 1.00 97.38 81 VAL A O 1
ATOM 605 N N . LYS A 1 82 ? 21.839 0.311 -21.628 1.00 97.88 82 LYS A N 1
ATOM 606 C CA . LYS A 1 82 ? 21.153 1.466 -21.029 1.00 97.88 82 LYS A CA 1
ATOM 607 C C . LYS A 1 82 ? 19.639 1.270 -21.014 1.00 97.88 82 LYS A C 1
ATOM 609 O O . LYS A 1 82 ? 19.046 1.447 -19.960 1.00 97.88 82 LYS A O 1
ATOM 614 N N . ASP A 1 83 ? 19.054 0.850 -22.134 1.00 97.81 83 ASP A N 1
ATOM 615 C CA . ASP A 1 83 ? 17.616 0.601 -22.276 1.00 97.81 83 ASP A CA 1
ATOM 616 C C . ASP A 1 83 ? 17.151 -0.445 -21.252 1.00 97.81 83 ASP A C 1
ATOM 618 O O . ASP A 1 83 ? 16.211 -0.204 -20.505 1.00 97.81 83 ASP A O 1
ATOM 622 N N . ALA A 1 84 ? 17.873 -1.568 -21.131 1.00 97.88 84 ALA A N 1
ATOM 623 C CA . ALA A 1 84 ? 17.560 -2.613 -20.155 1.00 97.88 84 ALA A CA 1
ATOM 624 C C . ALA A 1 84 ? 17.643 -2.128 -18.694 1.00 97.88 84 ALA A C 1
ATOM 626 O O . ALA A 1 84 ? 16.847 -2.552 -17.861 1.00 97.88 84 ALA A O 1
ATOM 627 N N . ARG A 1 85 ? 18.585 -1.229 -18.371 1.00 97.56 85 ARG A N 1
ATOM 628 C CA . ARG A 1 85 ? 18.674 -0.610 -17.035 1.00 97.56 85 ARG A CA 1
ATOM 629 C C . ARG A 1 85 ? 17.554 0.398 -16.790 1.00 97.56 85 ARG A C 1
ATOM 631 O O . ARG A 1 85 ? 17.054 0.460 -15.676 1.00 97.56 85 ARG A O 1
ATOM 638 N N . ALA A 1 86 ? 17.185 1.180 -17.802 1.00 97.81 86 ALA A N 1
ATOM 63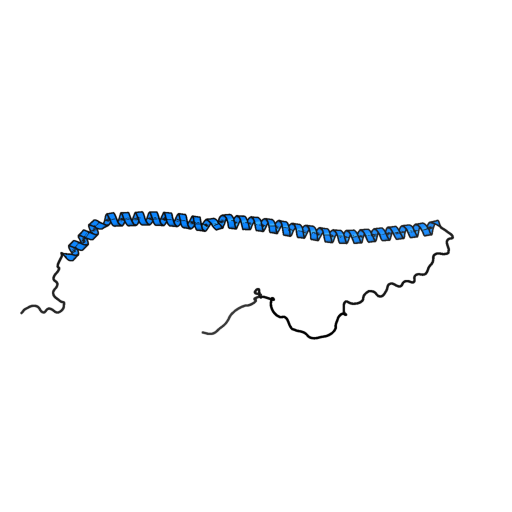9 C CA . ALA A 1 86 ? 16.109 2.158 -17.708 1.00 97.81 86 ALA A CA 1
ATOM 640 C C . ALA A 1 86 ? 14.747 1.473 -17.519 1.00 97.81 86 ALA A C 1
ATOM 642 O O . ALA A 1 86 ? 14.001 1.870 -16.631 1.00 97.81 86 ALA A O 1
ATOM 643 N N . GLU A 1 87 ? 14.464 0.409 -18.279 1.00 97.19 87 GLU A N 1
ATOM 644 C CA . GLU A 1 87 ? 13.214 -0.348 -18.142 1.00 97.19 87 GLU A CA 1
ATOM 645 C C . GLU A 1 87 ? 13.134 -1.052 -16.781 1.00 97.19 87 GLU A C 1
ATOM 647 O O . GLU A 1 87 ? 12.141 -0.898 -16.081 1.00 97.19 87 GLU A O 1
ATOM 652 N N . ALA A 1 88 ? 14.207 -1.719 -16.335 1.00 97.69 88 ALA A N 1
ATOM 653 C CA . ALA A 1 88 ? 14.236 -2.340 -15.008 1.00 97.69 88 ALA A CA 1
ATOM 654 C C . ALA A 1 88 ? 14.078 -1.311 -13.870 1.00 97.69 88 ALA A C 1
ATOM 656 O O . ALA A 1 88 ? 13.392 -1.573 -12.886 1.00 97.69 88 ALA A O 1
ATOM 657 N N . GLN A 1 89 ? 14.683 -0.123 -13.994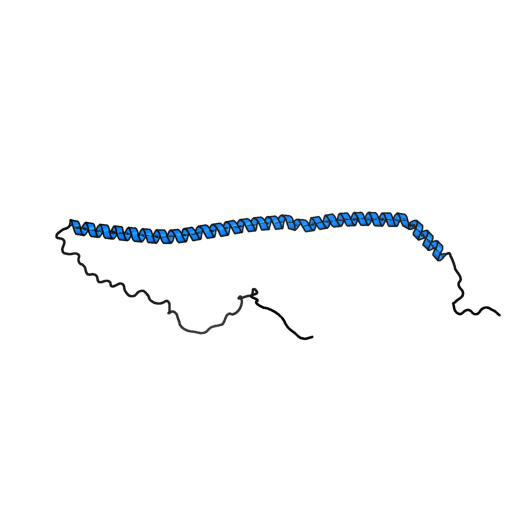 1.00 97.38 89 GLN A N 1
ATOM 658 C CA . GLN A 1 89 ? 14.529 0.942 -12.998 1.00 97.38 89 GLN A CA 1
ATOM 659 C C . GLN A 1 89 ? 13.100 1.500 -12.968 1.00 97.38 89 GLN A C 1
ATOM 661 O O . GLN A 1 89 ? 12.598 1.817 -11.891 1.00 97.38 89 GLN A O 1
ATOM 666 N N . LYS A 1 90 ? 12.451 1.604 -14.132 1.00 98.19 90 LYS A N 1
ATOM 667 C CA . LYS A 1 90 ? 11.051 2.010 -14.266 1.00 98.19 90 LYS A CA 1
ATOM 668 C C . LYS A 1 90 ? 10.112 0.966 -13.649 1.00 98.19 90 LYS A C 1
ATOM 670 O O . LYS A 1 90 ? 9.267 1.339 -12.850 1.00 98.19 90 LYS A O 1
ATOM 675 N N . GLU A 1 91 ? 10.313 -0.322 -13.927 1.00 97.38 91 GLU A N 1
ATOM 676 C CA . GLU A 1 91 ? 9.524 -1.419 -13.340 1.00 97.38 91 GLU A CA 1
ATOM 677 C C . GLU A 1 91 ? 9.662 -1.476 -11.804 1.00 97.38 91 GLU A C 1
ATOM 679 O O . GLU A 1 91 ? 8.670 -1.637 -11.093 1.00 97.38 91 GLU A O 1
ATOM 684 N N . ILE A 1 92 ? 10.873 -1.264 -11.269 1.00 97.75 92 ILE A N 1
ATOM 685 C CA . ILE A 1 92 ? 11.113 -1.146 -9.818 1.00 97.75 92 ILE A CA 1
ATOM 686 C C . ILE A 1 92 ? 10.341 0.036 -9.216 1.00 97.75 92 ILE A C 1
ATOM 688 O O . ILE A 1 92 ? 9.803 -0.079 -8.113 1.00 97.75 92 ILE A O 1
ATOM 692 N N . GLU A 1 93 ? 10.302 1.170 -9.912 1.00 97.56 93 GLU A N 1
ATOM 693 C CA . GLU A 1 93 ? 9.632 2.384 -9.447 1.00 97.56 93 GLU A CA 1
ATOM 694 C C . GLU A 1 93 ? 8.100 2.250 -9.507 1.00 97.56 93 GLU A C 1
ATOM 696 O O . GLU A 1 93 ? 7.424 2.552 -8.527 1.00 97.56 93 GLU A O 1
ATOM 701 N N . GLU A 1 94 ? 7.552 1.681 -10.584 1.00 97.69 94 GLU A N 1
ATOM 702 C CA . GLU A 1 94 ? 6.126 1.338 -10.698 1.00 97.69 94 GLU A CA 1
ATOM 703 C C . GLU A 1 94 ? 5.698 0.328 -9.616 1.00 97.69 94 GLU A C 1
ATOM 705 O O . GLU A 1 94 ? 4.657 0.498 -8.977 1.00 97.69 94 GLU A O 1
ATOM 710 N N . TYR A 1 95 ? 6.519 -0.694 -9.340 1.00 97.62 95 TYR A N 1
ATOM 711 C CA . TYR A 1 95 ? 6.255 -1.652 -8.262 1.00 97.62 95 TYR A CA 1
ATOM 712 C C . TYR A 1 95 ? 6.287 -0.994 -6.874 1.00 97.62 95 TYR A C 1
ATOM 714 O O . TYR A 1 95 ? 5.448 -1.308 -6.027 1.00 97.62 95 TYR A O 1
ATOM 722 N N . ARG A 1 96 ? 7.224 -0.066 -6.638 1.00 97.44 96 ARG A N 1
ATOM 723 C CA . ARG A 1 96 ? 7.296 0.719 -5.397 1.00 97.44 96 ARG A CA 1
ATOM 724 C C . ARG A 1 96 ? 6.064 1.585 -5.205 1.00 97.44 96 ARG A C 1
ATOM 726 O O . ARG A 1 96 ? 5.439 1.480 -4.158 1.00 97.44 96 ARG A O 1
ATOM 733 N N . GLN A 1 97 ? 5.688 2.373 -6.209 1.00 97.50 97 GLN A N 1
ATOM 734 C CA . GLN A 1 97 ? 4.509 3.241 -6.149 1.00 97.50 97 GLN A CA 1
ATOM 735 C C . GLN A 1 97 ? 3.240 2.425 -5.901 1.00 97.50 97 GLN A C 1
ATOM 737 O O . GLN A 1 97 ? 2.475 2.741 -4.994 1.00 97.50 97 GLN A O 1
ATOM 742 N N . LYS A 1 98 ? 3.073 1.295 -6.599 1.00 97.44 98 LYS A N 1
ATOM 743 C CA . LYS A 1 98 ? 1.958 0.376 -6.352 1.00 97.44 98 LYS A CA 1
ATOM 744 C C . LYS A 1 98 ? 1.946 -0.168 -4.918 1.00 97.44 98 LYS A C 1
ATOM 746 O O . LYS A 1 98 ? 0.879 -0.271 -4.320 1.00 97.44 98 LYS A O 1
ATOM 751 N N . LYS A 1 99 ? 3.105 -0.532 -4.358 1.00 97.38 99 LYS A N 1
ATOM 752 C CA . LYS A 1 99 ? 3.188 -1.038 -2.978 1.00 97.38 99 LYS A CA 1
ATOM 753 C C . LYS A 1 99 ? 2.966 0.046 -1.930 1.00 97.38 99 LYS A C 1
ATOM 755 O O . LYS A 1 99 ? 2.339 -0.252 -0.921 1.00 97.38 99 LYS A O 1
ATOM 760 N N . GLU A 1 100 ? 3.398 1.273 -2.192 1.00 96.12 100 GLU A N 1
ATOM 761 C CA . GLU A 1 100 ? 3.104 2.438 -1.355 1.00 96.12 100 GLU A CA 1
ATOM 762 C C . GLU A 1 100 ? 1.601 2.769 -1.381 1.00 96.12 100 GLU A C 1
ATOM 764 O O . GLU A 1 100 ? 1.003 2.992 -0.335 1.00 96.12 100 GLU A O 1
ATOM 769 N N . GLU A 1 101 ? 0.945 2.706 -2.546 1.00 96.56 101 GLU A N 1
ATOM 770 C CA . GLU A 1 101 ? -0.512 2.866 -2.657 1.00 96.56 101 GLU A CA 1
ATOM 771 C C . GLU A 1 101 ? -1.291 1.749 -1.947 1.00 96.56 101 GLU A C 1
ATOM 773 O O . GLU A 1 101 ? -2.280 2.023 -1.265 1.00 96.56 101 GLU A O 1
ATOM 778 N N . GLU A 1 102 ? -0.876 0.487 -2.103 1.00 95.12 102 GLU A N 1
ATOM 779 C CA . GLU A 1 102 ? -1.466 -0.647 -1.380 1.00 95.12 102 GLU A CA 1
ATOM 780 C C . GLU A 1 102 ? -1.293 -0.482 0.140 1.00 95.12 102 GLU A C 1
ATOM 782 O O . GLU A 1 102 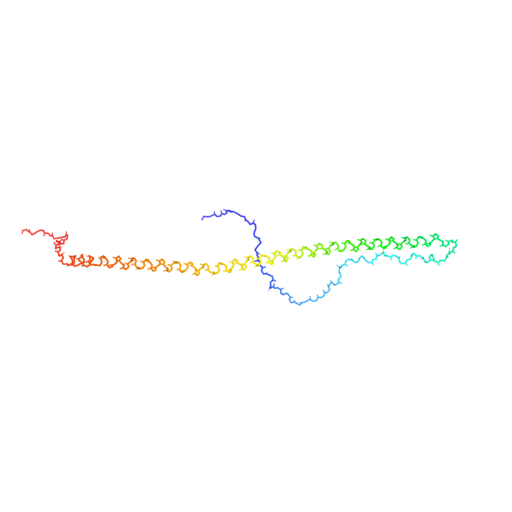? -2.245 -0.707 0.888 1.00 95.12 102 GLU A O 1
ATOM 787 N N . PHE A 1 103 ? -0.114 -0.042 0.592 1.00 94.44 103 PHE A N 1
ATOM 788 C CA . PHE A 1 103 ? 0.186 0.197 2.003 1.00 94.44 103 PHE A CA 1
ATOM 789 C C . PHE A 1 103 ? -0.604 1.383 2.573 1.00 94.44 103 PHE A C 1
ATOM 791 O O . PHE A 1 103 ? -1.283 1.220 3.581 1.00 94.44 103 PHE A O 1
ATOM 798 N N . GLY A 1 104 ? -0.626 2.534 1.898 1.00 94.06 104 GLY A N 1
ATOM 799 C CA . GLY A 1 104 ? -1.387 3.708 2.335 1.00 94.06 104 GLY A CA 1
ATOM 800 C C . GLY A 1 104 ? -2.902 3.469 2.368 1.00 94.06 104 GLY A C 1
ATOM 801 O O . GLY A 1 104 ? -3.589 3.969 3.258 1.00 94.06 104 GLY A O 1
ATOM 802 N N . ARG A 1 105 ? -3.442 2.646 1.454 1.00 90.88 105 ARG A N 1
ATOM 803 C CA . ARG A 1 105 ? -4.837 2.167 1.538 1.00 90.88 105 ARG A CA 1
ATOM 804 C C . ARG A 1 105 ? -5.047 1.263 2.748 1.00 90.88 105 ARG A C 1
ATOM 806 O O . ARG A 1 105 ? -6.027 1.447 3.465 1.00 90.88 105 ARG A O 1
ATOM 813 N N . PHE A 1 106 ? -4.135 0.320 2.984 1.00 90.50 106 PHE A N 1
ATOM 814 C CA . PHE A 1 106 ? -4.190 -0.573 4.137 1.00 90.50 106 PHE A CA 1
ATOM 815 C C . PHE A 1 106 ? -4.138 0.211 5.457 1.00 90.50 106 PHE A C 1
ATOM 817 O O . PHE A 1 106 ? -4.978 -0.028 6.320 1.00 90.50 106 PHE A O 1
ATOM 824 N N . GLU A 1 107 ? -3.242 1.193 5.597 1.00 89.31 107 GLU A N 1
ATOM 825 C CA . GLU A 1 107 ? -3.178 2.089 6.760 1.00 89.31 107 GLU A CA 1
ATOM 826 C C . GLU A 1 107 ? -4.449 2.932 6.922 1.00 89.31 107 GLU A C 1
ATOM 828 O O . GLU A 1 107 ? -4.980 3.029 8.029 1.00 89.31 107 GLU A O 1
ATOM 833 N N . ALA A 1 108 ? -4.984 3.512 5.843 1.00 86.50 108 ALA A N 1
ATOM 834 C CA . ALA A 1 108 ? -6.220 4.294 5.900 1.00 86.50 108 ALA A CA 1
ATOM 835 C C . ALA A 1 108 ? -7.431 3.447 6.335 1.00 86.50 108 ALA A C 1
ATOM 837 O O . ALA A 1 108 ? -8.261 3.913 7.112 1.00 86.50 108 ALA A O 1
ATOM 838 N N . GLU A 1 109 ? -7.517 2.195 5.880 1.00 85.00 109 GLU A N 1
ATOM 839 C CA . GLU A 1 109 ? -8.573 1.258 6.276 1.00 85.00 109 GLU A CA 1
ATOM 840 C C . GLU A 1 109 ? -8.372 0.744 7.714 1.00 85.00 109 GLU A C 1
ATOM 842 O O . GLU A 1 109 ? -9.316 0.729 8.504 1.00 85.00 109 GLU A O 1
ATOM 847 N N . HIS A 1 110 ? -7.141 0.385 8.096 1.00 83.88 110 HIS A N 1
ATOM 848 C CA . HIS A 1 110 ? -6.852 -0.260 9.382 1.00 83.88 110 HIS A CA 1
ATOM 849 C C . HIS A 1 110 ? -6.691 0.717 10.552 1.00 83.88 110 HIS A C 1
ATOM 851 O O . HIS A 1 110 ? -7.015 0.357 11.684 1.00 83.88 110 HIS A O 1
ATOM 857 N N . SER A 1 111 ? -6.281 1.966 10.313 1.00 78.44 111 SER A N 1
ATOM 858 C CA . SER A 1 111 ? -6.227 3.007 11.356 1.00 78.44 111 SER A CA 1
ATOM 859 C C . SER A 1 111 ? -7.599 3.290 11.984 1.00 78.44 111 SER A C 1
ATOM 861 O O . SER A 1 111 ? -7.680 3.626 13.166 1.00 78.44 111 SER A O 1
ATOM 863 N N . GLY A 1 112 ? -8.687 3.086 11.231 1.00 78.75 112 GLY A N 1
ATOM 864 C CA . GLY A 1 112 ? -10.061 3.204 11.722 1.00 78.75 112 GLY A CA 1
ATOM 865 C C . GLY A 1 112 ? -10.603 1.974 12.463 1.00 78.75 112 GLY A C 1
ATOM 866 O O . GLY A 1 112 ? -11.598 2.107 13.179 1.00 78.75 112 GLY A O 1
ATOM 867 N N . ILE A 1 113 ? -9.979 0.794 12.332 1.00 78.38 113 ILE A N 1
ATOM 868 C CA . ILE A 1 113 ? -10.516 -0.464 12.890 1.00 78.38 113 ILE A CA 1
ATOM 869 C C . ILE A 1 113 ? -10.551 -0.424 14.417 1.00 78.38 113 ILE A C 1
ATOM 871 O O . ILE A 1 113 ? -11.555 -0.827 15.000 1.00 78.38 113 ILE A O 1
ATOM 875 N N . ASN A 1 114 ? -9.523 0.130 15.068 1.00 81.44 114 ASN A N 1
ATOM 876 C CA . ASN A 1 114 ? -9.503 0.266 16.529 1.00 81.44 114 ASN A CA 1
ATOM 877 C C . ASN A 1 114 ? -10.675 1.129 17.021 1.00 81.44 114 ASN A C 1
ATOM 879 O O . ASN A 1 114 ? -11.435 0.696 17.879 1.00 81.44 114 ASN A O 1
ATOM 883 N N . ALA A 1 115 ? -10.908 2.287 16.394 1.00 84.31 115 ALA A N 1
ATOM 884 C CA . ALA A 1 115 ? -12.030 3.165 16.731 1.00 84.31 115 ALA A CA 1
ATOM 885 C C . ALA A 1 115 ? -13.406 2.551 16.398 1.00 84.31 115 ALA A C 1
ATOM 887 O O . ALA A 1 115 ? -14.427 2.973 16.943 1.00 84.31 115 ALA A O 1
ATOM 888 N N . GLN A 1 116 ? -13.483 1.586 15.476 1.00 86.69 116 GLN A N 1
ATOM 889 C CA . GLN A 1 116 ? -14.710 0.826 15.232 1.00 86.69 116 GLN A CA 1
ATOM 890 C C . GLN A 1 116 ? -14.923 -0.244 16.312 1.00 86.69 116 GLN A C 1
ATOM 892 O O . GLN A 1 116 ? -16.002 -0.297 16.896 1.00 86.69 116 GLN A O 1
ATOM 897 N N . ALA A 1 117 ? -13.885 -1.018 16.638 1.00 87.44 117 ALA A N 1
ATOM 898 C CA . ALA A 1 117 ? -13.912 -2.027 17.694 1.00 87.44 117 ALA A CA 1
ATOM 899 C C . ALA A 1 117 ? -14.211 -1.422 19.077 1.00 87.44 117 ALA A C 1
ATOM 901 O O . ALA A 1 117 ? -15.021 -1.973 19.815 1.00 87.44 117 ALA A O 1
ATOM 902 N N . GLU A 1 118 ? -13.633 -0.261 19.401 1.00 88.56 118 GLU A N 1
ATOM 903 C CA . GLU A 1 118 ? -13.949 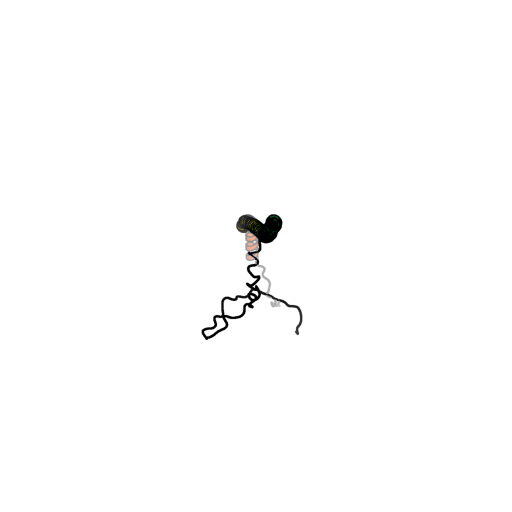0.513 20.609 1.00 88.56 118 GLU A CA 1
ATOM 904 C C . GLU A 1 118 ? -15.433 0.898 20.655 1.00 88.56 118 GLU A C 1
ATOM 906 O O . GLU A 1 118 ? -16.101 0.645 21.653 1.00 88.56 118 GLU A O 1
ATOM 911 N N . ARG A 1 119 ? -15.989 1.439 19.561 1.00 91.12 119 ARG A N 1
ATOM 912 C CA . ARG A 1 119 ? -17.410 1.830 19.498 1.00 91.12 119 ARG A CA 1
ATOM 913 C C . ARG A 1 119 ? -18.369 0.647 19.589 1.00 91.12 119 ARG A C 1
ATOM 915 O O . ARG A 1 119 ? -19.453 0.800 20.148 1.00 91.12 119 ARG A O 1
ATOM 922 N N . ASP A 1 120 ? -18.005 -0.508 19.045 1.00 92.81 120 ASP A N 1
ATOM 923 C CA . ASP A 1 120 ? -18.831 -1.712 19.141 1.00 92.81 120 ASP A CA 1
ATOM 924 C C . ASP A 1 120 ? -18.728 -2.367 20.531 1.00 92.81 120 ASP A C 1
ATOM 926 O O . ASP A 1 120 ? -19.748 -2.801 21.068 1.00 92.81 120 ASP A O 1
ATOM 930 N N . ALA A 1 121 ? -17.556 -2.322 21.174 1.00 94.88 121 ALA A N 1
ATOM 931 C CA . ALA A 1 121 ? -17.387 -2.722 22.571 1.00 94.88 121 ALA A CA 1
ATOM 932 C C . ALA A 1 121 ? -18.146 -1.799 23.545 1.00 94.88 121 ALA A C 1
ATOM 934 O O . ALA A 1 121 ? -18.814 -2.294 24.450 1.00 94.88 121 ALA A O 1
ATOM 935 N N . GLU A 1 122 ? -18.110 -0.477 23.344 1.00 95.12 122 GLU A N 1
ATOM 936 C CA . GLU A 1 122 ? -18.854 0.502 24.155 1.00 95.12 122 GLU A CA 1
ATOM 937 C C . GLU A 1 122 ? -20.366 0.212 24.114 1.00 95.12 122 GLU A C 1
ATOM 939 O O . GLU A 1 122 ? -21.018 0.132 25.153 1.00 95.12 122 GLU A O 1
ATOM 944 N N . ARG A 1 123 ? -20.919 -0.066 22.922 1.00 95.75 123 ARG A N 1
ATOM 945 C CA . ARG A 1 123 ? -22.330 -0.469 22.745 1.00 95.75 123 ARG A CA 1
ATOM 946 C C . ARG A 1 123 ? -22.673 -1.764 23.480 1.00 95.75 123 ARG A C 1
ATOM 948 O O . ARG A 1 123 ? -23.758 -1.872 24.055 1.00 95.75 123 ARG A O 1
ATOM 955 N N . GLU A 1 124 ? -21.784 -2.759 23.454 1.00 96.31 124 GLU A N 1
ATOM 956 C CA . GLU A 1 124 ? -21.993 -4.000 24.204 1.00 96.31 124 GLU A CA 1
ATOM 957 C C . GLU A 1 124 ? -21.969 -3.736 25.719 1.00 96.31 124 GLU A C 1
ATOM 959 O O . GLU A 1 124 ? -22.850 -4.211 26.440 1.00 96.31 124 GLU A O 1
ATOM 964 N N . ILE A 1 125 ? -21.027 -2.916 26.196 1.00 96.50 125 ILE A N 1
ATOM 965 C CA . ILE A 1 125 ? -20.911 -2.505 27.602 1.00 96.50 125 ILE A CA 1
ATOM 966 C C . ILE A 1 125 ? -22.162 -1.743 28.062 1.00 96.50 125 ILE A C 1
ATOM 968 O O . ILE A 1 125 ? -22.705 -2.071 29.118 1.00 96.50 125 ILE A O 1
ATOM 972 N N . GLU A 1 126 ? -22.677 -0.791 27.278 1.00 95.69 126 GLU A N 1
ATOM 973 C CA . GLU A 1 126 ? -23.939 -0.087 27.561 1.00 95.69 126 GLU A CA 1
ATOM 974 C C . GLU A 1 126 ? -25.125 -1.061 27.664 1.00 95.69 126 GLU A C 1
ATOM 976 O O . GLU A 1 126 ? -25.916 -0.991 28.613 1.00 95.69 126 GLU A O 1
ATOM 981 N N . GLY A 1 127 ? -25.222 -2.022 26.738 1.00 95.88 127 GLY A N 1
ATOM 982 C CA . GLY A 1 127 ? -26.230 -3.083 26.778 1.00 95.88 127 GLY A CA 1
ATOM 983 C C . GLY A 1 127 ? -26.132 -3.937 28.047 1.00 95.88 127 GLY A C 1
ATOM 984 O O . GLY A 1 127 ? -27.134 -4.165 28.729 1.00 95.88 127 GLY A O 1
ATOM 985 N N . LYS A 1 128 ? -24.917 -4.351 28.425 1.00 96.69 128 LYS A N 1
ATOM 986 C CA . LYS A 1 128 ? -24.662 -5.140 29.640 1.00 96.69 128 LYS A CA 1
ATOM 987 C C . LYS A 1 128 ? -24.919 -4.345 30.920 1.00 96.69 128 LYS A C 1
ATOM 989 O O . LYS A 1 128 ? -25.494 -4.889 31.862 1.00 96.69 128 LYS A O 1
ATOM 994 N N . LEU A 1 129 ? -24.590 -3.054 30.956 1.00 96.88 129 LEU A N 1
ATOM 995 C CA . LEU A 1 129 ? -24.945 -2.149 32.054 1.00 96.88 129 LEU A CA 1
ATOM 996 C C . LEU A 1 129 ? -26.465 -2.039 32.221 1.00 96.88 129 LEU A C 1
ATOM 998 O O . LEU A 1 129 ? -26.962 -2.113 33.348 1.00 96.88 129 LEU A O 1
ATOM 1002 N N . ALA A 1 130 ? -27.215 -1.924 31.121 1.00 96.25 130 ALA A N 1
ATOM 1003 C CA . ALA A 1 130 ? -28.675 -1.902 31.150 1.00 96.25 130 ALA A CA 1
ATOM 1004 C C . ALA A 1 130 ? -29.271 -3.236 31.642 1.00 96.25 130 ALA A C 1
ATOM 1006 O O . ALA A 1 130 ? -30.162 -3.225 32.499 1.00 96.25 130 ALA A O 1
ATOM 1007 N N . GLU A 1 131 ? -28.755 -4.379 31.172 1.00 96.62 131 GLU A N 1
ATOM 1008 C CA . GLU A 1 131 ? -29.130 -5.718 31.654 1.00 96.62 131 GLU A CA 1
ATOM 1009 C C . GLU A 1 131 ? -28.884 -5.867 33.166 1.00 96.62 131 GLU A C 1
ATOM 1011 O O . GLU A 1 131 ? -29.803 -6.230 33.908 1.00 96.62 131 GLU A O 1
ATOM 1016 N N . ILE A 1 132 ? -27.681 -5.526 33.646 1.00 96.44 132 ILE A N 1
ATOM 1017 C CA . ILE A 1 132 ? -27.297 -5.594 35.066 1.00 96.44 132 ILE A CA 1
ATOM 1018 C C . ILE A 1 132 ? -28.180 -4.672 35.912 1.00 96.44 132 ILE A C 1
ATOM 1020 O O . ILE A 1 132 ? -28.707 -5.095 36.943 1.00 96.44 132 ILE A O 1
ATOM 1024 N N . ALA A 1 133 ? -28.409 -3.431 35.473 1.00 95.75 133 ALA A N 1
ATOM 1025 C CA . ALA A 1 133 ? -29.271 -2.488 36.180 1.00 95.75 133 ALA A CA 1
ATOM 1026 C C . ALA A 1 133 ? -30.727 -2.980 36.253 1.00 95.75 133 ALA A C 1
ATOM 1028 O O . ALA A 1 133 ? -31.397 -2.789 37.274 1.00 95.75 133 ALA A O 1
ATOM 1029 N N . GLN A 1 134 ? -31.233 -3.635 35.203 1.00 96.31 134 GLN A N 1
ATOM 1030 C CA . GLN A 1 134 ? -32.580 -4.203 35.201 1.00 96.31 134 GLN A CA 1
ATOM 1031 C C . GLN A 1 134 ? -32.677 -5.454 36.090 1.00 96.31 134 GLN A C 1
ATOM 1033 O O . GLN A 1 134 ? -33.642 -5.582 36.844 1.00 96.31 134 GLN A O 1
ATOM 1038 N N . ALA A 1 135 ? -31.686 -6.350 36.048 1.00 95.12 135 ALA A N 1
ATOM 1039 C CA . ALA A 1 135 ? -31.610 -7.528 36.913 1.00 95.12 135 ALA A CA 1
ATOM 1040 C C . ALA A 1 135 ? -31.503 -7.133 38.396 1.00 95.12 135 ALA A C 1
ATOM 1042 O O . ALA A 1 135 ? -32.244 -7.651 39.233 1.00 95.12 135 ALA A O 1
ATOM 1043 N N . GLY A 1 136 ? -30.662 -6.142 38.708 1.00 94.56 136 GLY A N 1
ATOM 1044 C CA . GLY A 1 136 ? -30.547 -5.553 40.040 1.00 94.56 136 GLY A CA 1
ATOM 1045 C C . GLY A 1 136 ? -31.883 -5.001 40.537 1.00 94.56 136 GLY A C 1
ATOM 1046 O O . GLY A 1 136 ? -32.325 -5.374 41.620 1.00 94.56 136 GLY A O 1
ATOM 1047 N N . LYS A 1 137 ? -32.584 -4.192 39.727 1.00 94.50 137 LYS A N 1
ATOM 1048 C CA . LYS A 1 137 ? -33.924 -3.670 40.065 1.00 94.50 137 LYS A CA 1
ATOM 1049 C C . LYS A 1 137 ? -34.954 -4.779 40.309 1.00 94.50 137 LYS A C 1
ATOM 1051 O O . LYS A 1 137 ? -35.697 -4.685 41.279 1.00 94.50 137 LYS A O 1
ATOM 1056 N N . LYS A 1 138 ? -34.985 -5.821 39.468 1.00 95.62 138 LYS A N 1
ATOM 1057 C CA . LYS A 1 138 ? -35.904 -6.970 39.600 1.00 95.62 138 LYS A CA 1
ATOM 1058 C C . LYS A 1 138 ? -35.676 -7.753 40.899 1.00 95.62 138 LYS A C 1
ATOM 1060 O O . LYS A 1 138 ? -36.638 -8.116 41.567 1.00 95.62 138 LYS A O 1
ATOM 1065 N N . ASN A 1 139 ? -34.416 -7.984 41.267 1.00 94.75 139 ASN A N 1
ATOM 1066 C CA . ASN A 1 139 ? -34.061 -8.850 42.396 1.00 94.75 139 ASN A CA 1
ATOM 1067 C C . ASN A 1 139 ? -33.947 -8.100 43.737 1.00 94.75 139 ASN A C 1
ATOM 1069 O O . ASN A 1 139 ? -34.000 -8.733 44.793 1.00 94.75 139 ASN A O 1
ATOM 1073 N N . ARG A 1 140 ? -33.814 -6.764 43.718 1.00 95.06 140 ARG A N 1
ATOM 1074 C CA . ARG A 1 140 ? -33.577 -5.920 44.904 1.00 95.06 140 ARG A CA 1
ATOM 1075 C C . ARG A 1 140 ? -34.544 -6.208 46.050 1.00 95.06 140 ARG A C 1
ATOM 1077 O O . ARG A 1 140 ? -34.115 -6.421 47.180 1.00 95.06 140 ARG A O 1
ATOM 1084 N N . ASP A 1 141 ? -35.840 -6.212 45.761 1.00 94.25 141 ASP A N 1
ATOM 1085 C CA . ASP A 1 141 ? -36.869 -6.290 46.800 1.00 94.25 141 ASP A CA 1
ATOM 1086 C C . ASP A 1 141 ? -36.971 -7.701 47.409 1.00 94.25 141 ASP A C 1
ATOM 1088 O O . ASP A 1 141 ? -37.418 -7.844 48.545 1.00 94.25 141 ASP A O 1
ATOM 1092 N N . GLN A 1 142 ? -36.515 -8.736 46.692 1.00 94.94 142 GLN A N 1
ATOM 1093 C CA . GLN A 1 142 ? -36.366 -10.088 47.234 1.00 94.94 142 GLN A CA 1
ATOM 1094 C C . GLN A 1 142 ? -35.151 -10.165 48.168 1.00 94.94 142 GLN A C 1
ATOM 1096 O O . GLN A 1 142 ? -35.296 -10.557 49.321 1.00 94.94 142 GLN A O 1
ATOM 1101 N N . VAL A 1 143 ? -33.987 -9.673 47.724 1.00 95.94 143 VAL A N 1
ATOM 1102 C CA . VAL A 1 143 ? -32.759 -9.634 48.543 1.00 95.94 143 VAL A CA 1
ATOM 1103 C C . VAL A 1 143 ? -32.968 -8.842 49.841 1.00 95.94 143 VAL A C 1
ATOM 1105 O O . VAL A 1 143 ? -32.509 -9.267 50.898 1.00 95.94 143 VAL A O 1
ATOM 1108 N N . ILE A 1 144 ? -33.710 -7.728 49.801 1.00 95.56 144 ILE A N 1
ATOM 1109 C CA . ILE A 1 144 ? -34.066 -6.959 51.006 1.00 95.56 144 ILE A CA 1
ATOM 1110 C C . ILE A 1 144 ? -34.903 -7.802 51.982 1.00 95.56 144 ILE A C 1
ATOM 1112 O O . ILE A 1 144 ? -34.615 -7.801 53.179 1.00 95.56 144 ILE A O 1
ATOM 1116 N N . LYS A 1 145 ? -35.913 -8.541 51.500 1.00 95.12 145 LYS A N 1
ATOM 1117 C CA . LYS A 1 145 ? -36.734 -9.422 52.353 1.00 95.12 145 LYS A CA 1
ATOM 1118 C C . LYS A 1 145 ? -35.898 -10.530 52.982 1.00 95.12 145 LYS A C 1
ATOM 1120 O O . LYS A 1 145 ? -36.023 -10.757 54.182 1.00 95.12 145 LYS A O 1
ATOM 1125 N N . ASP A 1 146 ? -35.033 -11.169 52.200 1.00 94.25 146 ASP A N 1
ATOM 1126 C CA . ASP A 1 146 ? -34.194 -12.276 52.663 1.00 94.25 146 ASP A CA 1
ATOM 1127 C C . ASP A 1 146 ? -33.174 -11.807 53.715 1.00 94.25 146 ASP A C 1
ATOM 1129 O O . ASP A 1 146 ? -32.992 -12.470 54.736 1.00 94.25 146 ASP A O 1
ATOM 1133 N N . LEU A 1 147 ? -32.582 -10.617 53.537 1.00 94.38 147 LEU A N 1
ATOM 1134 C CA . LEU A 1 147 ? -31.711 -9.988 54.537 1.00 94.38 147 LEU A CA 1
ATOM 1135 C C . LEU A 1 147 ? -32.463 -9.640 55.831 1.00 94.38 147 LEU A C 1
ATOM 1137 O O . LEU A 1 147 ? -31.979 -9.950 56.919 1.00 94.38 147 LEU A O 1
ATOM 1141 N N . ILE A 1 148 ? -33.656 -9.038 55.738 1.00 95.31 148 ILE A N 1
ATOM 1142 C CA . ILE A 1 148 ? -34.480 -8.717 56.917 1.00 95.31 148 ILE A CA 1
ATOM 1143 C C . ILE A 1 148 ? -34.880 -10.001 57.654 1.00 95.31 148 ILE A C 1
ATOM 1145 O O . ILE A 1 148 ? -34.760 -10.068 58.878 1.00 95.31 148 ILE A O 1
ATOM 1149 N N . ALA A 1 149 ? -35.310 -11.036 56.929 1.00 94.25 149 ALA A N 1
ATOM 1150 C CA . ALA A 1 149 ? -35.665 -12.328 57.503 1.00 94.25 149 ALA A CA 1
ATOM 1151 C C . ALA A 1 149 ? -34.461 -12.992 58.190 1.00 94.25 149 ALA A C 1
ATOM 1153 O O . ALA A 1 149 ? -34.596 -13.478 59.312 1.00 94.25 149 ALA A O 1
ATOM 1154 N N . ALA A 1 150 ? -33.275 -12.965 57.574 1.00 91.94 150 ALA A N 1
ATOM 1155 C CA . ALA A 1 150 ? -32.058 -13.532 58.154 1.00 91.94 150 ALA A CA 1
ATOM 1156 C C . ALA A 1 150 ? -31.618 -12.813 59.443 1.00 91.94 150 ALA A C 1
ATOM 1158 O O . ALA A 1 150 ? -31.224 -13.476 60.399 1.00 91.94 150 ALA A O 1
ATOM 1159 N N . VAL A 1 151 ? -31.722 -11.480 59.494 1.00 93.00 151 VAL A N 1
ATOM 1160 C CA . VAL A 1 151 ? -31.363 -10.679 60.681 1.00 93.00 151 VAL A CA 1
ATOM 1161 C C . VAL A 1 151 ? -32.394 -10.816 61.809 1.00 93.00 151 VAL A C 1
ATOM 1163 O O . VAL A 1 151 ? -32.023 -10.811 62.980 1.00 93.00 151 VAL A O 1
ATOM 1166 N N . THR A 1 152 ? -33.683 -10.955 61.486 1.00 92.88 152 THR A N 1
ATOM 1167 C CA . THR A 1 152 ? -34.757 -11.061 62.495 1.00 92.88 152 THR A CA 1
ATOM 1168 C C . THR A 1 152 ? -35.006 -12.490 62.989 1.00 92.88 152 THR A C 1
ATOM 1170 O O . THR A 1 152 ? -35.501 -12.672 64.102 1.00 92.88 152 THR A O 1
ATOM 1173 N N . THR A 1 153 ? -34.632 -13.520 62.220 1.00 89.88 153 THR A N 1
ATOM 1174 C CA . THR A 1 153 ? -34.824 -14.932 62.602 1.00 89.88 153 THR A CA 1
ATOM 1175 C C . THR A 1 153 ? -33.712 -15.411 63.537 1.00 89.88 153 THR A C 1
ATOM 1177 O O . THR A 1 153 ? -32.773 -16.100 63.134 1.00 89.88 153 THR A O 1
ATOM 1180 N N . ILE A 1 154 ? -33.840 -15.085 64.823 1.00 85.00 154 ILE A N 1
ATOM 1181 C CA . ILE A 1 154 ? -32.934 -15.575 65.866 1.00 85.00 154 ILE A CA 1
ATOM 1182 C C . ILE A 1 154 ? -33.134 -17.090 66.029 1.00 85.00 154 ILE A C 1
ATOM 1184 O O . ILE A 1 154 ? -34.177 -17.548 66.494 1.00 85.00 154 ILE A O 1
ATOM 1188 N N . LYS A 1 155 ? -32.115 -17.878 65.666 1.00 84.44 155 LYS A N 1
ATOM 1189 C CA . LYS A 1 155 ? -32.036 -19.324 65.936 1.00 84.44 155 LYS A CA 1
ATOM 1190 C C . LYS A 1 155 ? -31.041 -19.567 67.075 1.00 84.44 155 LYS A C 1
ATOM 1192 O O . LYS A 1 155 ? -29.858 -19.760 66.791 1.00 84.44 155 LYS A O 1
ATOM 1197 N N . PRO A 1 156 ? -31.475 -19.535 68.349 1.00 83.12 156 PRO A N 1
ATOM 1198 C CA . PRO A 1 156 ? -30.579 -19.782 69.467 1.00 83.12 156 PRO A CA 1
ATOM 1199 C C . PRO A 1 156 ? -30.161 -21.253 69.444 1.00 83.12 156 PRO A C 1
ATOM 1201 O O . PRO A 1 156 ? -30.967 -22.146 69.695 1.00 83.12 156 PRO A O 1
ATOM 1204 N N . GLN A 1 157 ? -28.898 -21.500 69.114 1.00 85.19 157 GLN A N 1
ATOM 1205 C CA . GLN A 1 157 ? -28.272 -22.807 69.267 1.00 85.19 157 GLN A CA 1
ATOM 1206 C C . GLN A 1 157 ? -27.425 -22.790 70.541 1.00 85.19 157 GLN A C 1
ATOM 1208 O O . GLN A 1 157 ? -26.700 -21.813 70.761 1.00 85.19 157 GLN A O 1
ATOM 1213 N N . PRO A 1 158 ? -27.491 -23.831 71.388 1.00 85.88 158 PRO A N 1
ATOM 1214 C CA . PRO A 1 158 ? -26.554 -23.957 72.490 1.00 85.88 158 PRO A CA 1
ATOM 1215 C C . PRO A 1 158 ? -25.123 -23.994 71.945 1.00 85.88 158 PRO A C 1
ATOM 1217 O O . PRO A 1 158 ? -24.847 -24.607 70.912 1.00 85.88 158 PRO A O 1
ATOM 1220 N N . HIS A 1 159 ? -24.197 -23.343 72.649 1.00 86.81 159 HIS A N 1
ATOM 1221 C CA . HIS A 1 159 ? -22.779 -23.461 72.327 1.00 86.81 159 HIS A CA 1
ATOM 1222 C C . HIS A 1 159 ? -22.367 -24.941 72.379 1.00 86.81 159 HIS A C 1
ATOM 1224 O O . HIS A 1 159 ? -22.774 -25.654 73.294 1.00 86.81 159 HIS A O 1
ATOM 1230 N N . VAL A 1 160 ? -21.516 -25.389 71.450 1.00 89.44 160 VAL A N 1
ATOM 1231 C CA . VAL A 1 160 ? -21.145 -26.809 71.223 1.00 89.44 160 VAL A CA 1
ATOM 1232 C C . VAL A 1 160 ? -20.621 -27.572 72.452 1.00 89.44 160 VAL A C 1
ATOM 1234 O O . VAL A 1 160 ? -20.525 -28.792 72.418 1.00 89.44 160 VAL A O 1
ATOM 1237 N N . ASN A 1 161 ? -20.291 -26.866 73.536 1.00 89.44 161 ASN A N 1
ATOM 1238 C CA . ASN A 1 161 ? -19.803 -27.418 74.802 1.00 89.44 161 ASN A CA 1
ATOM 1239 C C . ASN A 1 161 ? -20.766 -27.183 75.994 1.00 89.44 161 ASN A C 1
ATOM 1241 O O . ASN A 1 161 ? -20.340 -27.221 77.148 1.00 89.44 161 ASN A O 1
ATOM 1245 N N . SER A 1 162 ? -22.052 -26.879 75.764 1.00 83.88 162 SER A N 1
ATOM 1246 C CA . SER A 1 162 ? -23.027 -26.788 76.859 1.00 83.88 162 SER A CA 1
ATOM 1247 C C . SER A 1 162 ? -23.401 -28.186 77.350 1.00 83.88 162 SER A C 1
ATOM 1249 O O . SER A 1 162 ? -23.924 -28.997 76.583 1.00 83.88 162 SER A O 1
ATOM 1251 N N . LYS A 1 163 ? -23.181 -28.465 78.634 1.00 79.38 163 LYS A N 1
ATOM 1252 C CA . LYS A 1 163 ? -23.659 -29.702 79.264 1.00 79.38 163 LYS A CA 1
ATOM 1253 C C . LYS A 1 163 ? -25.156 -29.563 79.586 1.00 79.38 163 LYS A C 1
ATOM 1255 O O . LYS A 1 163 ? -25.549 -28.485 80.035 1.00 79.38 163 LYS A O 1
ATOM 1260 N N . PRO A 1 164 ? -25.989 -30.600 79.378 1.00 78.44 164 PRO A N 1
ATOM 1261 C CA . PRO A 1 164 ? -27.379 -30.567 79.824 1.00 78.44 164 PRO A CA 1
ATOM 1262 C C . PRO A 1 164 ? -27.437 -30.459 81.354 1.00 78.44 164 PRO A C 1
ATOM 1264 O O . PRO A 1 164 ? -26.588 -31.025 82.047 1.00 78.44 164 PRO A O 1
ATOM 1267 N N . ALA A 1 165 ? -28.420 -29.719 81.869 1.00 67.69 165 ALA A N 1
ATOM 1268 C CA . ALA A 1 165 ? -28.649 -29.605 83.307 1.00 67.69 165 ALA A CA 1
ATOM 1269 C C . ALA A 1 165 ? -29.052 -30.969 83.898 1.00 67.69 165 ALA A C 1
ATOM 1271 O O . ALA A 1 165 ? -29.829 -31.700 83.278 1.00 67.69 165 ALA A O 1
ATOM 1272 N N . GLN A 1 166 ? -28.490 -31.287 85.067 1.00 56.09 166 GLN A N 1
ATOM 1273 C CA . GLN A 1 166 ? -28.824 -32.455 85.890 1.00 56.09 166 GLN A CA 1
ATOM 1274 C C . GLN A 1 166 ? -29.902 -32.095 86.913 1.00 56.09 166 GLN A C 1
ATOM 1276 O O . GLN A 1 166 ? -29.873 -30.933 87.380 1.00 56.09 166 GLN A O 1
#

InterPro domains:
  IPR005124 Vacuolar (H+)-ATPase G subunit [PF03179] (51-155)
  IPR005124 Vacuolar (H+)-ATPase G subunit [PTHR12713] (48-156)
  IPR005124 Vacuolar (H+)-ATPase G subunit [TIGR01147] (48-161)

Radius of gyration: 48.82 Å; chains: 1; bounding box: 92×43×146 Å

Organism: NCBI:txid3140254